Protein AF-A0A957R277-F1 (afdb_monomer)

pLDDT: mean 96.61, std 3.9, range [61.91, 98.81]

Foldseek 3Di:
DKKKKKAAADLQRDGACPDPVRVVDDPRIDIDDADPVRDDDDDDDQHAQDAQAAGKMKMFIAPDPVLVPDPVRTQDTDIAGEDPVQNVQVCVDPSRPNRVVRPVVDDLCRRPRNVVPNVQRYWDWDDHPVGDIDTDHDHDGDD

Secondary structure (DSSP, 8-state):
--EEEEE---TTS--TTTSGGGTT--TTEEEEE--TTS------PPPP--TTS-SEEEEEEESSTTTTT-GGGEEEEEEEEPPHHHHHHHHTSTT-HHHHHHHTT--TTT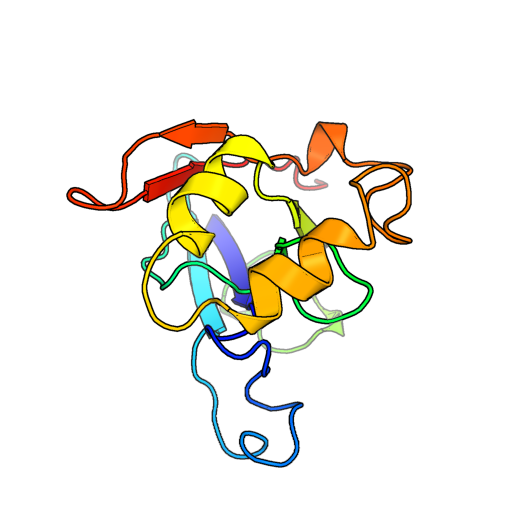STTTTTTGGGTB-EEEEETTTEEEEE---PPP-

Solvent-accessible surface area (backbone atoms only — not comparable to full-atom values): 8350 Å² total; per-residue (Å²): 82,41,16,38,38,39,39,39,34,40,52,86,40,44,33,44,58,68,31,87,95,28,45,92,41,66,63,64,52,51,74,44,60,16,44,98,86,65,52,70,86,84,87,81,82,77,48,26,25,35,82,82,46,70,37,44,39,38,36,36,33,15,78,27,65,86,48,65,77,48,82,90,48,54,75,44,77,55,51,38,36,61,53,64,74,58,49,55,62,57,37,73,41,92,75,19,65,63,23,51,60,29,48,78,75,58,45,64,76,67,19,92,79,39,50,86,52,36,90,75,22,54,33,51,72,49,73,45,93,88,83,42,74,51,78,47,75,80,77,89,75,84,132

Structure (mmCIF, N/CA/C/O backbone):
data_AF-A0A957R277-F1
#
_entry.id   AF-A0A957R277-F1
#
loop_
_atom_site.group_PDB
_atom_site.id
_atom_site.type_symbol
_atom_site.label_atom_id
_atom_site.label_alt_id
_atom_site.label_comp_id
_atom_site.label_asym_id
_atom_site.label_entity_id
_atom_site.label_seq_id
_atom_site.pdbx_PDB_ins_code
_atom_site.Cartn_x
_atom_site.Cartn_y
_atom_site.Cartn_z
_atom_site.occupancy
_atom_site.B_iso_or_equiv
_atom_site.auth_seq_id
_atom_site.auth_comp_id
_atom_site.auth_asym_id
_atom_site.auth_atom_id
_atom_site.pdbx_PDB_model_num
ATOM 1 N N . GLY A 1 1 ? 8.747 -8.708 -16.621 1.00 91.69 1 GLY A N 1
ATOM 2 C CA . GLY A 1 1 ? 8.790 -7.242 -16.664 1.00 91.69 1 GLY A CA 1
ATOM 3 C C . GLY A 1 1 ? 9.633 -6.724 -15.521 1.00 91.69 1 GLY A C 1
ATOM 4 O O . GLY A 1 1 ? 10.555 -7.418 -15.106 1.00 91.69 1 GLY A O 1
ATOM 5 N N . HIS A 1 2 ? 9.308 -5.531 -15.028 1.00 96.81 2 HIS A N 1
ATOM 6 C CA . HIS A 1 2 ? 9.911 -4.944 -13.830 1.00 96.81 2 HIS A CA 1
ATOM 7 C C . HIS A 1 2 ? 9.596 -5.802 -12.600 1.00 96.81 2 HIS A C 1
ATOM 9 O O . HIS A 1 2 ? 8.549 -6.450 -12.561 1.00 96.81 2 HIS A O 1
ATOM 15 N N . ALA A 1 3 ? 10.472 -5.803 -11.599 1.00 98.00 3 ALA A N 1
ATOM 16 C CA . ALA A 1 3 ? 10.154 -6.385 -10.297 1.00 98.00 3 ALA A CA 1
ATOM 17 C C . ALA A 1 3 ? 9.618 -5.295 -9.364 1.00 98.00 3 ALA A C 1
ATOM 19 O O . ALA A 1 3 ? 10.148 -4.186 -9.344 1.00 98.00 3 ALA A O 1
ATOM 20 N N . LEU A 1 4 ? 8.570 -5.609 -8.606 1.00 98.31 4 LEU A N 1
ATOM 21 C CA . LEU A 1 4 ? 8.015 -4.739 -7.577 1.00 98.31 4 LEU A CA 1
ATOM 22 C C . LEU A 1 4 ? 8.147 -5.429 -6.225 1.00 98.31 4 LEU A C 1
ATOM 24 O O . LEU A 1 4 ? 7.655 -6.545 -6.057 1.00 98.31 4 LEU A O 1
ATOM 28 N N . TYR A 1 5 ? 8.794 -4.755 -5.282 1.00 98.44 5 TYR A N 1
ATOM 29 C CA . TYR A 1 5 ? 8.814 -5.115 -3.870 1.00 98.44 5 TYR A CA 1
ATOM 30 C C . TYR A 1 5 ? 7.765 -4.280 -3.136 1.00 98.44 5 TYR A C 1
ATOM 32 O O . TYR A 1 5 ? 7.739 -3.065 -3.309 1.00 98.44 5 TYR A O 1
ATOM 40 N N . ILE A 1 6 ? 6.901 -4.907 -2.341 1.00 98.62 6 ILE A N 1
ATOM 41 C CA . ILE A 1 6 ? 5.860 -4.241 -1.548 1.00 98.62 6 ILE A CA 1
ATOM 42 C C . ILE A 1 6 ? 6.000 -4.619 -0.077 1.00 98.62 6 ILE A C 1
ATOM 44 O O . ILE A 1 6 ? 6.336 -5.764 0.238 1.00 98.62 6 ILE A O 1
ATOM 48 N N . TRP A 1 7 ? 5.725 -3.674 0.821 1.00 98.75 7 TRP A N 1
ATOM 49 C CA . TRP A 1 7 ? 5.607 -3.946 2.251 1.00 98.75 7 TRP A CA 1
ATOM 50 C C . TRP A 1 7 ? 4.642 -2.993 2.951 1.00 98.75 7 TRP A C 1
ATOM 52 O O . TRP A 1 7 ? 4.468 -1.845 2.540 1.00 98.75 7 TRP A O 1
ATOM 62 N N . HIS A 1 8 ? 4.025 -3.452 4.035 1.00 98.81 8 HIS A N 1
ATOM 63 C CA . HIS A 1 8 ? 3.161 -2.626 4.880 1.00 98.81 8 HIS A CA 1
ATOM 64 C C . HIS A 1 8 ? 3.128 -3.146 6.322 1.00 98.81 8 HIS A C 1
ATOM 66 O O . HIS A 1 8 ? 3.688 -4.202 6.621 1.00 98.81 8 HIS A O 1
ATOM 72 N N . CYS A 1 9 ? 2.499 -2.388 7.221 1.00 98.50 9 CYS A N 1
ATOM 73 C CA . CYS A 1 9 ? 2.323 -2.809 8.606 1.00 98.50 9 CYS A CA 1
ATOM 74 C C . CYS A 1 9 ? 1.204 -3.845 8.763 1.00 98.50 9 CYS A C 1
ATOM 76 O O . CYS A 1 9 ? 0.295 -3.937 7.934 1.00 98.50 9 CYS A O 1
ATOM 78 N N . ASP A 1 10 ? 1.256 -4.611 9.847 1.00 97.88 10 ASP A N 1
ATOM 79 C CA . ASP A 1 10 ? 0.156 -5.479 10.264 1.00 97.88 10 ASP A CA 1
ATOM 80 C C . ASP A 1 10 ? -1.015 -4.698 10.886 1.00 97.88 10 ASP A C 1
ATOM 82 O O . ASP A 1 10 ? -0.998 -3.471 10.985 1.00 97.88 10 ASP A O 1
ATOM 86 N N . GLN A 1 11 ? -2.043 -5.429 11.326 1.00 97.38 11 GLN A N 1
ATOM 87 C CA . GLN A 1 11 ? -3.248 -4.881 11.955 1.00 97.38 11 GLN A CA 1
ATOM 88 C C . GLN A 1 11 ? -2.962 -4.065 13.235 1.00 97.38 11 GLN A C 1
ATOM 90 O O . GLN A 1 11 ? -3.736 -3.170 13.580 1.00 97.38 11 GLN A O 1
ATOM 95 N N . ALA A 1 12 ? -1.853 -4.332 13.931 1.00 95.94 12 ALA A N 1
ATOM 96 C CA . ALA A 1 12 ? -1.440 -3.585 15.118 1.00 95.94 12 ALA A CA 1
ATOM 97 C C . ALA A 1 12 ? -0.553 -2.371 14.780 1.00 95.94 12 ALA A C 1
ATOM 99 O O . ALA A 1 12 ? -0.194 -1.603 15.675 1.00 95.94 12 ALA A O 1
ATOM 100 N N . GLY A 1 13 ? -0.207 -2.175 13.504 1.00 97.31 13 GLY A N 1
ATOM 101 C CA . GLY A 1 13 ? 0.683 -1.110 13.052 1.00 97.31 13 GLY A CA 1
ATOM 102 C C . GLY A 1 13 ? 2.169 -1.456 13.157 1.00 97.31 13 GLY A C 1
ATOM 103 O O . GLY A 1 13 ? 3.002 -0.560 13.012 1.00 97.31 13 GLY A O 1
ATOM 104 N N . ASN A 1 14 ? 2.525 -2.724 13.387 1.00 97.50 14 ASN A N 1
ATOM 105 C CA . ASN A 1 14 ? 3.920 -3.151 13.428 1.00 97.50 14 ASN A CA 1
ATOM 106 C C . ASN A 1 14 ? 4.442 -3.482 12.035 1.00 97.50 14 ASN A C 1
ATOM 108 O O . ASN A 1 14 ? 3.719 -3.989 11.179 1.00 97.50 14 ASN A O 1
ATOM 112 N N . TYR A 1 15 ? 5.735 -3.255 11.837 1.00 98.31 15 TYR A N 1
ATOM 113 C CA . TYR A 1 15 ? 6.437 -3.715 10.653 1.00 98.31 15 TYR A CA 1
ATOM 114 C C . TYR A 1 15 ? 7.408 -4.830 11.033 1.00 98.31 15 TYR A C 1
ATOM 116 O O . TYR A 1 15 ? 8.288 -4.630 11.873 1.00 98.31 15 TYR A O 1
ATOM 124 N N . SER A 1 16 ? 7.320 -5.962 10.338 1.00 97.88 16 SER A N 1
ATOM 125 C CA . SER A 1 16 ? 8.380 -6.976 10.314 1.00 97.88 16 SER A CA 1
ATOM 126 C C . SER A 1 16 ? 9.733 -6.328 9.977 1.00 97.88 16 SER A C 1
ATOM 128 O O . SER A 1 16 ? 9.758 -5.272 9.349 1.00 97.88 16 SER A O 1
ATOM 130 N N . LEU A 1 17 ? 10.867 -6.873 10.412 1.00 96.19 17 LEU A N 1
ATOM 131 C CA . LEU A 1 17 ? 12.217 -6.282 10.267 1.00 96.19 17 LEU A CA 1
ATOM 132 C C . LEU A 1 17 ? 12.476 -4.932 10.977 1.00 96.19 17 LEU A C 1
ATOM 134 O O . LEU A 1 17 ? 13.636 -4.534 11.078 1.00 96.19 17 LEU A O 1
ATOM 138 N N . TYR A 1 18 ? 11.455 -4.217 11.469 1.00 94.75 18 TYR A N 1
ATOM 139 C CA . TYR A 1 18 ? 11.618 -2.881 12.071 1.00 94.75 18 TYR A CA 1
ATOM 140 C C . TYR A 1 18 ? 11.094 -2.785 13.508 1.00 94.75 18 TYR A C 1
ATOM 142 O O . TYR A 1 18 ? 11.778 -2.228 14.367 1.00 94.75 18 TYR A O 1
ATOM 150 N N . SER A 1 19 ? 9.895 -3.301 13.787 1.00 94.56 19 SER A N 1
ATOM 151 C CA . SER A 1 19 ? 9.332 -3.320 15.140 1.00 94.56 19 SER A CA 1
ATOM 152 C C . SER A 1 19 ? 10.136 -4.269 16.028 1.00 94.56 19 SER A C 1
ATOM 154 O O . SER A 1 19 ? 10.510 -5.354 15.586 1.00 94.56 19 SER A O 1
ATOM 156 N N . SER A 1 20 ? 10.381 -3.889 17.289 1.00 93.12 20 SER A N 1
ATOM 157 C CA . SER A 1 20 ? 11.206 -4.672 18.229 1.00 93.12 20 SER A CA 1
ATOM 158 C C . SER A 1 20 ? 10.767 -6.129 18.333 1.00 93.12 20 SER A C 1
ATOM 160 O O . SER A 1 20 ? 11.603 -7.030 18.346 1.00 93.12 20 SER A O 1
ATOM 162 N N . ASP A 1 21 ? 9.454 -6.344 18.336 1.00 91.50 21 ASP A N 1
ATOM 163 C CA . ASP A 1 21 ? 8.838 -7.651 18.555 1.00 91.50 21 ASP A CA 1
ATOM 164 C C . ASP A 1 21 ? 8.673 -8.444 17.245 1.00 91.50 21 ASP A C 1
ATOM 166 O O . ASP A 1 21 ? 8.217 -9.581 17.268 1.00 91.50 21 ASP A O 1
ATOM 170 N N . ALA A 1 22 ? 9.068 -7.861 16.105 1.00 93.75 22 ALA A N 1
ATOM 171 C CA . ALA A 1 22 ? 8.961 -8.452 14.770 1.00 93.75 22 ALA A CA 1
ATOM 172 C C . ALA A 1 22 ? 10.261 -8.325 13.948 1.00 93.75 22 ALA A C 1
ATOM 174 O O . ALA A 1 22 ? 10.261 -8.515 12.732 1.00 93.75 22 ALA A O 1
ATOM 175 N N . VAL A 1 23 ? 11.391 -7.997 14.585 1.00 95.19 23 VAL A N 1
ATOM 176 C CA . VAL A 1 23 ? 12.665 -7.729 13.889 1.00 95.19 23 VAL A CA 1
ATOM 177 C C . VAL A 1 23 ? 13.230 -8.958 13.167 1.00 95.19 23 VAL A C 1
ATOM 179 O O . VAL A 1 23 ? 13.942 -8.816 12.178 1.00 95.19 23 VAL A O 1
ATOM 182 N N . ALA A 1 24 ? 12.910 -10.160 13.650 1.00 95.62 24 ALA A N 1
ATOM 183 C CA . ALA A 1 24 ? 13.327 -11.428 13.050 1.00 95.62 24 ALA A CA 1
ATOM 184 C C . ALA A 1 24 ? 12.318 -11.982 12.027 1.00 95.62 24 ALA A C 1
ATOM 186 O O . ALA A 1 24 ? 12.561 -13.038 11.452 1.00 95.62 24 ALA A O 1
ATOM 187 N N . GLU A 1 25 ? 11.203 -11.284 11.818 1.00 97.31 25 GLU A N 1
ATOM 188 C CA . GLU A 1 25 ? 10.124 -11.698 10.927 1.00 97.31 25 GLU A CA 1
ATOM 189 C C . GLU A 1 25 ? 10.231 -10.999 9.570 1.00 97.31 25 GLU A C 1
ATOM 191 O O . GLU A 1 25 ? 10.788 -9.906 9.466 1.00 97.31 25 GLU A O 1
ATOM 196 N N . ASP A 1 26 ? 9.615 -11.578 8.541 1.00 96.94 26 ASP A N 1
ATOM 197 C CA . ASP A 1 26 ? 9.550 -11.031 7.180 1.00 96.94 26 ASP A CA 1
ATOM 198 C C . ASP A 1 26 ? 8.120 -10.993 6.603 1.00 96.94 26 ASP A C 1
ATOM 200 O O . ASP A 1 26 ? 7.929 -10.799 5.403 1.00 96.94 26 ASP A O 1
ATOM 204 N N . TYR A 1 27 ? 7.094 -11.120 7.453 1.00 98.19 27 TYR A N 1
ATOM 205 C CA . TYR A 1 27 ? 5.691 -11.076 7.033 1.00 98.19 27 TYR A CA 1
ATOM 206 C C . TYR A 1 27 ? 5.312 -9.762 6.334 1.00 98.19 27 TYR A C 1
ATOM 208 O O . TYR A 1 27 ? 5.904 -8.713 6.590 1.00 98.19 27 TYR A O 1
ATOM 216 N N . LEU A 1 28 ? 4.255 -9.806 5.509 1.00 98.56 28 LEU A N 1
ATOM 217 C CA . LEU A 1 28 ? 3.675 -8.642 4.809 1.00 98.56 28 LEU A CA 1
ATOM 218 C C . LEU A 1 28 ? 4.689 -7.887 3.939 1.00 98.56 28 LEU A C 1
ATOM 220 O O . LEU A 1 28 ? 4.626 -6.668 3.776 1.00 98.56 28 LEU A O 1
ATOM 224 N N . ARG A 1 29 ? 5.625 -8.650 3.376 1.00 98.44 29 ARG A N 1
ATOM 225 C CA . ARG A 1 29 ? 6.653 -8.235 2.426 1.00 98.44 29 ARG A CA 1
ATOM 226 C C . ARG A 1 29 ? 6.622 -9.199 1.250 1.00 98.44 29 ARG A C 1
ATOM 228 O O . ARG A 1 29 ? 6.434 -10.398 1.443 1.00 98.44 29 ARG A O 1
ATOM 235 N N . GLY A 1 30 ? 6.801 -8.710 0.029 1.00 97.88 30 GLY A N 1
ATOM 236 C CA . GLY A 1 30 ? 6.789 -9.598 -1.132 1.00 97.88 30 GLY A CA 1
ATOM 237 C C . GLY A 1 30 ? 7.341 -8.964 -2.392 1.00 97.88 30 GLY A C 1
ATOM 238 O O . GLY A 1 30 ? 7.219 -7.759 -2.591 1.00 97.88 30 GLY A O 1
ATOM 239 N N . VAL A 1 31 ? 7.918 -9.795 -3.260 1.00 98.12 31 VAL A N 1
ATOM 240 C CA . VAL A 1 31 ? 8.402 -9.393 -4.585 1.00 98.12 31 VAL A CA 1
ATOM 241 C C . VAL A 1 31 ? 7.612 -10.135 -5.656 1.00 98.12 31 VAL A C 1
ATOM 243 O O . VAL A 1 31 ? 7.428 -11.347 -5.562 1.00 98.12 31 VAL A O 1
ATOM 246 N N . GLN A 1 32 ? 7.157 -9.417 -6.681 1.00 98.44 32 GLN A N 1
ATOM 247 C CA . GLN A 1 32 ? 6.565 -10.002 -7.887 1.00 98.44 32 GLN A CA 1
ATOM 248 C C . GLN A 1 32 ? 7.133 -9.350 -9.139 1.00 98.44 32 GLN A C 1
ATOM 250 O O . GLN A 1 32 ? 7.557 -8.196 -9.123 1.00 98.44 32 GLN A O 1
ATOM 255 N N . VAL A 1 33 ? 7.114 -10.092 -10.242 1.00 98.19 33 VAL A N 1
ATOM 256 C CA . VAL A 1 33 ? 7.537 -9.601 -11.556 1.00 98.19 33 VAL A CA 1
ATOM 257 C C . VAL A 1 33 ? 6.308 -9.261 -12.380 1.00 98.19 33 VAL A C 1
ATOM 259 O O . VAL A 1 33 ? 5.381 -10.065 -12.469 1.00 98.19 33 VAL A O 1
ATOM 262 N N . SER A 1 34 ? 6.307 -8.085 -13.006 1.00 97.81 34 SER A N 1
ATOM 263 C CA . SER A 1 34 ? 5.197 -7.667 -13.849 1.00 97.81 34 SER A CA 1
ATOM 264 C C . SER A 1 34 ? 5.056 -8.548 -15.087 1.00 97.81 34 SER A C 1
ATOM 266 O O . SER A 1 34 ? 6.056 -8.958 -15.700 1.00 97.81 34 SER A O 1
ATOM 268 N N . ASP A 1 35 ? 3.806 -8.827 -15.450 1.00 97.38 35 ASP A N 1
ATOM 269 C CA . ASP A 1 35 ? 3.453 -9.547 -16.672 1.00 97.38 35 ASP A CA 1
ATOM 270 C C . ASP A 1 35 ? 3.670 -8.688 -17.937 1.00 97.38 35 ASP A C 1
ATOM 272 O O . ASP A 1 35 ? 4.231 -7.588 -17.889 1.00 97.38 35 ASP A O 1
ATOM 276 N N . SER A 1 36 ? 3.257 -9.203 -19.099 1.00 96.31 36 SER A N 1
ATOM 277 C CA . SER A 1 36 ? 3.377 -8.494 -20.381 1.00 96.31 36 SER A CA 1
ATOM 278 C C . SER A 1 36 ? 2.539 -7.216 -20.469 1.00 96.31 36 SER A C 1
ATOM 280 O O . SER A 1 36 ? 2.863 -6.355 -21.282 1.00 96.31 36 SER A O 1
ATOM 282 N N . ASP A 1 37 ? 1.501 -7.079 -19.639 1.00 96.00 37 ASP A N 1
ATOM 283 C CA . ASP A 1 37 ? 0.669 -5.876 -19.536 1.00 96.00 37 ASP A CA 1
ATOM 284 C C . ASP A 1 37 ? 1.212 -4.890 -18.484 1.00 96.00 37 ASP A C 1
ATOM 286 O O . ASP A 1 37 ? 0.620 -3.833 -18.258 1.00 96.00 37 ASP A O 1
ATOM 290 N N . GLY A 1 38 ? 2.309 -5.230 -17.799 1.00 96.06 38 GLY A N 1
ATOM 291 C CA . GLY A 1 38 ? 2.870 -4.429 -16.715 1.00 96.06 38 GLY A CA 1
ATOM 292 C C . GLY A 1 38 ? 2.154 -4.597 -15.371 1.00 96.06 38 GLY A C 1
ATOM 293 O O . GLY A 1 38 ? 2.391 -3.796 -14.467 1.00 96.06 38 GLY A O 1
ATOM 294 N N . LYS A 1 39 ? 1.312 -5.621 -15.193 1.00 97.81 39 LYS A N 1
ATOM 295 C CA . LYS A 1 39 ? 0.573 -5.845 -13.941 1.00 97.81 39 LYS A CA 1
ATOM 296 C C . LYS A 1 39 ? 1.371 -6.702 -12.966 1.00 97.81 39 LYS A C 1
ATOM 298 O O . LYS A 1 39 ? 1.962 -7.709 -13.347 1.00 97.81 39 LYS A O 1
ATOM 303 N N . VAL A 1 40 ? 1.309 -6.333 -11.690 1.00 97.88 40 VAL A N 1
ATOM 304 C CA . VAL A 1 40 ? 1.710 -7.167 -10.549 1.00 97.88 40 VAL A CA 1
ATOM 305 C C . VAL A 1 40 ? 0.507 -7.346 -9.631 1.00 97.88 40 VAL A C 1
ATOM 307 O O . VAL A 1 40 ? -0.300 -6.430 -9.487 1.00 97.88 40 VAL A O 1
ATOM 310 N N . ASN A 1 41 ? 0.370 -8.523 -9.023 1.00 97.88 41 ASN A N 1
ATOM 311 C CA . ASN A 1 41 ? -0.715 -8.817 -8.092 1.00 97.88 41 ASN A CA 1
ATOM 312 C C . ASN A 1 41 ? -0.138 -9.389 -6.801 1.00 97.88 41 ASN A C 1
ATOM 314 O O . ASN A 1 41 ? 0.723 -10.267 -6.834 1.00 97.88 41 ASN A O 1
ATOM 318 N N . PHE A 1 42 ? -0.663 -8.912 -5.681 1.00 98.50 42 PHE A N 1
ATOM 319 C CA . PHE A 1 42 ? -0.354 -9.400 -4.346 1.00 98.50 42 PHE A CA 1
ATOM 320 C C . PHE A 1 42 ? -1.667 -9.674 -3.623 1.00 98.50 42 PHE A C 1
ATOM 322 O O . PHE A 1 42 ? -2.658 -8.980 -3.846 1.00 98.50 42 PHE A O 1
ATOM 329 N N . VAL A 1 43 ? -1.659 -10.677 -2.753 1.00 98.31 43 VAL A N 1
ATOM 330 C CA . VAL A 1 43 ? -2.736 -10.919 -1.794 1.00 98.31 43 VAL A CA 1
ATOM 331 C C . VAL A 1 43 ? -2.148 -10.670 -0.418 1.00 98.31 43 VAL A C 1
ATOM 333 O O . VAL A 1 43 ? -1.103 -11.227 -0.089 1.00 98.31 43 VAL A O 1
ATOM 336 N N . SER A 1 44 ? -2.796 -9.807 0.353 1.00 98.19 44 SER A N 1
ATOM 337 C CA . SER A 1 44 ? -2.356 -9.437 1.692 1.00 98.19 44 SER A CA 1
ATOM 338 C C . SER A 1 44 ? -3.552 -9.091 2.575 1.00 98.19 44 SER A C 1
ATOM 340 O O . SER A 1 44 ? -4.695 -9.084 2.114 1.00 98.19 44 SER A O 1
ATOM 342 N N . VAL A 1 45 ? -3.281 -8.801 3.844 1.00 97.69 45 VAL A N 1
ATOM 343 C CA . VAL A 1 45 ? -4.249 -8.185 4.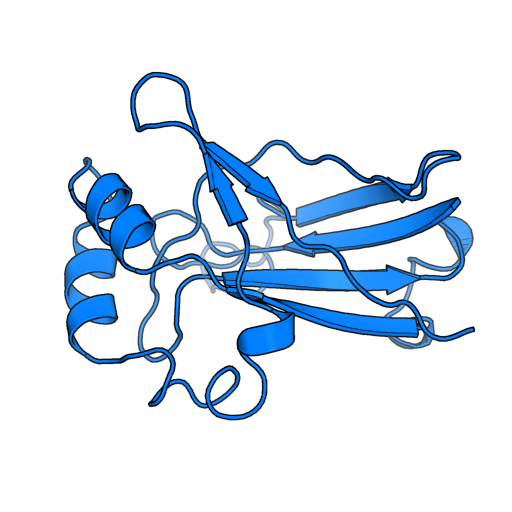759 1.00 97.69 45 VAL A CA 1
ATOM 344 C C . VAL A 1 45 ? -4.286 -6.669 4.554 1.00 97.69 45 VAL A C 1
ATOM 346 O O . VAL A 1 45 ? -3.355 -6.083 4.001 1.00 97.69 45 VAL A O 1
ATOM 349 N N . PHE A 1 46 ? -5.354 -6.024 5.016 1.00 98.44 46 PHE A N 1
ATOM 350 C CA . PHE A 1 46 ? -5.454 -4.566 5.006 1.00 98.44 46 PHE A CA 1
ATOM 351 C C . PHE A 1 46 ? -4.497 -3.964 6.062 1.00 98.44 46 PHE A C 1
ATOM 353 O O . PHE A 1 46 ? -4.455 -4.472 7.183 1.00 98.44 46 PHE A O 1
ATOM 360 N N . PRO A 1 47 ? -3.688 -2.936 5.742 1.00 98.38 47 PRO A N 1
ATOM 361 C CA . PRO A 1 47 ? -2.765 -2.343 6.707 1.00 98.38 47 PRO A CA 1
ATOM 362 C C . PRO A 1 47 ? -3.494 -1.465 7.727 1.00 98.38 47 PRO A C 1
ATOM 364 O O . PRO A 1 47 ? -4.526 -0.868 7.432 1.00 98.38 47 PRO A O 1
ATOM 367 N N . ALA A 1 48 ? -2.923 -1.346 8.921 1.00 98.50 48 ALA A N 1
ATOM 368 C CA . ALA A 1 48 ? -3.421 -0.459 9.964 1.00 98.50 48 ALA A CA 1
ATOM 369 C C . ALA A 1 48 ? -3.098 1.026 9.715 1.00 98.50 48 ALA A C 1
ATOM 371 O O . ALA A 1 48 ? -2.237 1.392 8.908 1.00 98.50 48 ALA A O 1
ATOM 372 N N . CYS A 1 49 ? -3.725 1.892 10.515 1.00 98.69 49 CYS A N 1
ATOM 373 C CA . CYS A 1 49 ? -3.247 3.250 10.751 1.00 98.69 49 CYS A CA 1
ATOM 374 C C . CYS A 1 49 ? -2.378 3.247 12.010 1.00 98.69 49 CYS A C 1
ATOM 376 O O . CYS A 1 49 ? -2.890 3.108 13.123 1.00 98.69 49 CYS A O 1
ATOM 378 N N . TYR A 1 50 ? -1.067 3.412 11.860 1.00 97.25 50 TYR A N 1
ATOM 379 C CA . TYR A 1 50 ? -0.174 3.659 12.993 1.00 97.25 50 TYR A CA 1
ATOM 380 C C . TYR A 1 50 ? -0.002 5.166 13.231 1.00 97.25 50 TYR A C 1
ATOM 382 O O . TYR A 1 50 ? -0.302 5.993 12.369 1.00 97.25 50 TYR A O 1
ATOM 390 N N . ALA A 1 51 ? 0.452 5.543 14.427 1.00 97.00 51 ALA A N 1
ATOM 391 C CA . ALA A 1 51 ? 0.454 6.937 14.859 1.00 97.00 51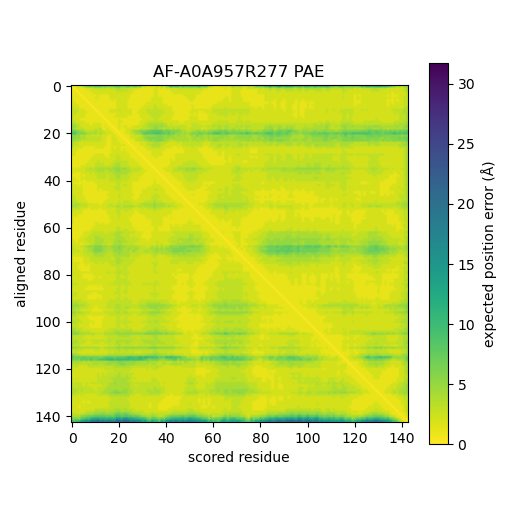 ALA A CA 1
ATOM 392 C C . ALA A 1 51 ? 1.255 7.849 13.907 1.00 97.00 51 ALA A C 1
ATOM 394 O O . ALA A 1 51 ? 2.432 7.611 13.635 1.00 97.00 51 ALA A O 1
ATOM 395 N N . GLY A 1 52 ? 0.608 8.921 13.440 1.00 96.50 52 GLY A N 1
ATOM 396 C CA . GLY A 1 52 ? 1.232 9.986 12.652 1.00 96.50 52 GLY A CA 1
ATOM 397 C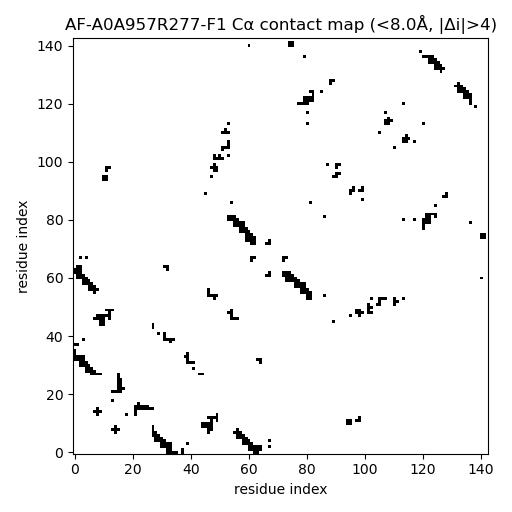 C . GLY A 1 52 ? 1.380 9.716 11.154 1.00 96.50 52 GLY A C 1
ATOM 398 O O . GLY A 1 52 ? 1.964 10.558 10.475 1.00 96.50 52 GLY A O 1
ATOM 399 N N . ARG A 1 53 ? 0.875 8.590 10.627 1.00 98.06 53 ARG A N 1
ATOM 400 C CA . ARG A 1 53 ? 0.942 8.269 9.192 1.00 98.06 53 ARG A CA 1
ATOM 401 C C . ARG A 1 53 ? -0.378 7.725 8.652 1.00 98.06 53 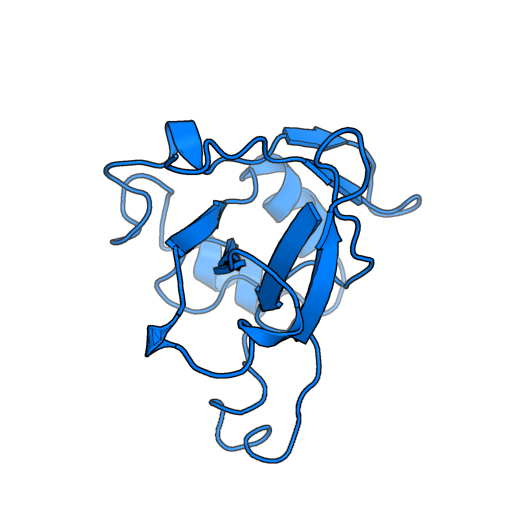ARG A C 1
ATOM 403 O O . ARG A 1 53 ? -1.009 6.868 9.269 1.00 98.06 53 ARG A O 1
ATOM 410 N N . TRP A 1 54 ? -0.783 8.219 7.484 1.00 98.62 54 TRP A N 1
ATOM 411 C CA . TRP A 1 54 ? -2.001 7.790 6.795 1.00 98.62 54 TRP A CA 1
ATOM 412 C C . TRP A 1 54 ? -1.887 6.316 6.378 1.00 98.62 54 TRP A C 1
ATOM 414 O O . TRP A 1 54 ? -0.780 5.910 6.037 1.00 98.62 54 TRP A O 1
ATOM 424 N N . PRO A 1 55 ? -2.956 5.499 6.369 1.00 98.62 55 PRO A N 1
ATOM 425 C CA . PRO A 1 55 ? -2.883 4.091 5.963 1.00 98.62 55 PRO A CA 1
ATOM 426 C C . PRO A 1 55 ? -2.291 3.892 4.562 1.00 98.62 55 PRO A C 1
ATOM 428 O O . PRO A 1 55 ? -2.741 4.504 3.588 1.00 98.62 55 PRO A O 1
ATOM 431 N N . HIS A 1 56 ? -1.266 3.042 4.461 1.00 98.75 56 HIS A N 1
ATOM 432 C CA . HIS A 1 56 ? -0.501 2.873 3.227 1.00 98.75 56 HIS A CA 1
ATOM 433 C C . HIS A 1 56 ? 0.179 1.512 3.101 1.00 98.75 56 HIS A C 1
ATOM 435 O O . HIS A 1 56 ? 0.392 0.801 4.083 1.00 98.75 56 HIS A O 1
ATOM 441 N N . ALA A 1 57 ? 0.588 1.208 1.870 1.00 98.75 57 ALA A N 1
ATOM 442 C CA . ALA A 1 57 ? 1.625 0.226 1.587 1.00 98.75 57 ALA A CA 1
ATOM 443 C C . ALA A 1 57 ? 2.756 0.887 0.798 1.00 98.75 57 ALA A C 1
ATOM 445 O O . ALA A 1 57 ? 2.522 1.670 -0.125 1.00 98.75 57 ALA A O 1
ATOM 446 N N . HIS A 1 58 ? 3.987 0.575 1.169 1.00 98.62 58 HIS A N 1
ATOM 447 C CA . HIS A 1 58 ? 5.175 1.022 0.466 1.00 98.62 58 HIS A CA 1
ATOM 448 C C . HIS A 1 58 ? 5.492 0.099 -0.697 1.00 98.62 58 HIS A C 1
ATOM 450 O O . HIS A 1 58 ? 5.232 -1.103 -0.622 1.00 98.62 58 HIS A O 1
ATOM 456 N N . PHE A 1 59 ? 6.129 0.640 -1.731 1.00 98.38 59 PHE A N 1
ATOM 457 C CA . PHE A 1 59 ? 6.697 -0.187 -2.777 1.00 98.38 59 PHE A CA 1
ATOM 458 C C . PHE A 1 59 ? 7.953 0.410 -3.410 1.00 98.38 59 PHE A C 1
ATOM 460 O O . PHE A 1 59 ? 8.161 1.625 -3.452 1.00 98.38 59 PHE A O 1
ATOM 467 N N . GLU A 1 60 ? 8.759 -0.483 -3.968 1.00 98.31 60 GLU A N 1
ATOM 468 C CA . GLU A 1 60 ? 9.933 -0.186 -4.779 1.00 98.31 60 GLU A CA 1
ATOM 469 C C . GLU A 1 60 ? 9.849 -0.934 -6.104 1.00 98.31 60 GLU A C 1
ATOM 471 O O . GLU A 1 60 ? 9.423 -2.089 -6.155 1.00 98.31 60 GLU A O 1
ATOM 476 N N . ILE A 1 61 ? 10.278 -0.278 -7.177 1.00 98.00 61 ILE A N 1
ATOM 477 C CA . ILE A 1 61 ? 10.307 -0.838 -8.527 1.00 98.00 61 ILE A CA 1
ATOM 478 C C . ILE A 1 61 ? 11.757 -0.981 -8.977 1.00 98.00 61 ILE A C 1
ATOM 480 O O . ILE A 1 61 ? 12.558 -0.056 -8.845 1.00 98.00 61 ILE A O 1
ATOM 484 N N . TYR A 1 62 ? 12.065 -2.132 -9.561 1.00 97.69 62 TYR A N 1
ATOM 485 C CA . TYR A 1 62 ? 13.375 -2.526 -10.065 1.00 97.69 62 TYR A CA 1
ATOM 486 C C . TYR A 1 62 ? 13.274 -2.926 -11.539 1.00 97.69 62 TYR A C 1
ATOM 488 O O . TYR A 1 62 ? 12.234 -3.426 -11.982 1.00 97.69 62 TYR A O 1
ATOM 496 N N . ARG A 1 63 ? 14.364 -2.770 -12.305 1.00 95.88 63 ARG A N 1
ATOM 497 C CA . ARG A 1 63 ? 14.413 -3.157 -13.734 1.00 95.88 63 ARG A CA 1
ATOM 498 C C . ARG A 1 63 ? 14.073 -4.624 -13.961 1.00 95.88 63 ARG A C 1
ATOM 500 O O . ARG A 1 63 ? 13.421 -4.967 -14.944 1.00 95.88 63 ARG A O 1
ATOM 507 N N . SER A 1 64 ? 14.531 -5.484 -13.061 1.00 96.25 64 SER A N 1
ATOM 508 C CA . SER A 1 64 ? 14.382 -6.932 -13.140 1.00 96.25 64 SER A CA 1
ATOM 509 C C . SER A 1 64 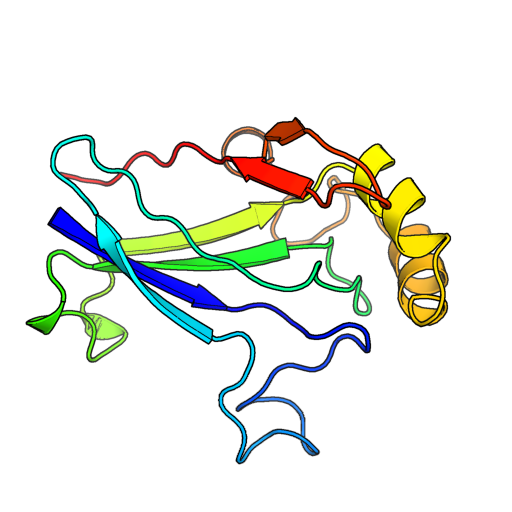? 14.413 -7.551 -11.744 1.00 96.25 64 SER A C 1
ATOM 511 O O . SER A 1 64 ? 14.775 -6.889 -10.771 1.00 96.25 64 SER A O 1
ATOM 513 N N . LEU A 1 65 ? 14.041 -8.830 -11.648 1.00 97.12 65 LEU A N 1
ATOM 514 C CA . LEU A 1 65 ? 14.104 -9.582 -10.393 1.00 97.12 65 LEU A CA 1
ATOM 515 C C . LEU A 1 65 ? 15.542 -9.733 -9.881 1.00 97.12 65 LEU A C 1
ATOM 517 O O . LEU A 1 65 ? 15.776 -9.599 -8.687 1.00 97.12 65 LEU A O 1
ATOM 521 N N . ASP A 1 66 ? 16.503 -9.947 -10.780 1.00 96.88 66 ASP A N 1
ATOM 522 C CA . ASP A 1 66 ? 17.916 -10.112 -10.418 1.00 96.88 66 ASP A CA 1
ATOM 523 C C . ASP A 1 66 ? 18.509 -8.824 -9.818 1.00 96.88 66 ASP A C 1
ATOM 525 O O . ASP A 1 66 ? 19.380 -8.865 -8.945 1.00 96.88 66 ASP A O 1
ATOM 529 N N . GLU A 1 67 ? 18.006 -7.661 -10.245 1.00 96.06 67 GLU A N 1
ATOM 530 C CA . GLU A 1 67 ? 18.391 -6.361 -9.691 1.00 96.06 67 GLU A CA 1
ATOM 531 C C . GLU A 1 67 ? 17.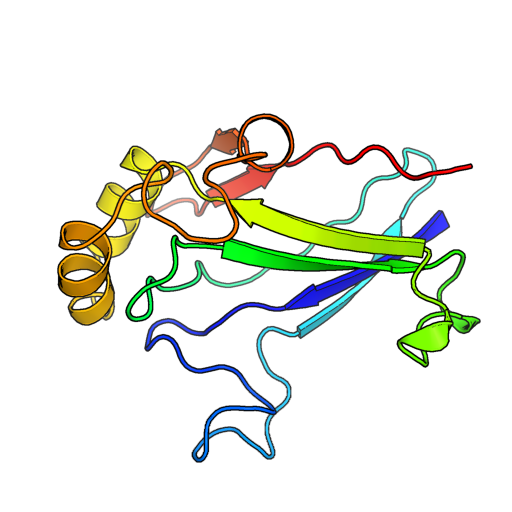682 -6.036 -8.363 1.00 96.06 67 GLU A C 1
ATOM 533 O O . GLU A 1 67 ? 18.184 -5.199 -7.609 1.00 96.06 67 GLU A O 1
ATOM 538 N N . ALA A 1 68 ? 16.584 -6.723 -8.022 1.00 96.12 68 ALA A N 1
ATOM 539 C CA . ALA A 1 68 ? 15.805 -6.536 -6.790 1.00 96.12 68 ALA A CA 1
ATOM 540 C C . ALA A 1 68 ? 16.464 -7.173 -5.549 1.00 96.12 68 ALA A C 1
ATOM 542 O O . ALA A 1 68 ? 15.830 -7.862 -4.753 1.00 96.12 68 ALA A O 1
ATOM 543 N N . THR A 1 69 ? 17.769 -6.958 -5.399 1.00 94.12 69 THR A N 1
ATOM 544 C CA . THR A 1 69 ? 18.619 -7.530 -4.342 1.00 94.12 69 THR A CA 1
ATOM 545 C C . THR A 1 69 ? 19.261 -6.464 -3.453 1.00 94.12 69 THR A C 1
ATOM 547 O O . THR A 1 69 ? 19.849 -6.788 -2.422 1.00 94.12 69 THR A O 1
ATOM 550 N N . SER A 1 70 ? 19.166 -5.187 -3.836 1.00 93.56 70 SER A N 1
ATOM 551 C CA . SER A 1 70 ? 19.758 -4.059 -3.117 1.00 93.56 70 SER A CA 1
ATOM 552 C C . SER A 1 70 ? 19.006 -2.764 -3.402 1.00 93.56 70 SER A C 1
ATOM 554 O O . SER A 1 70 ? 18.705 -2.467 -4.558 1.00 93.56 70 SER A O 1
ATOM 556 N N . ALA A 1 71 ? 18.820 -1.934 -2.372 1.00 91.31 71 ALA A N 1
ATOM 557 C CA . ALA A 1 71 ? 18.199 -0.612 -2.487 1.00 91.31 71 ALA A CA 1
ATOM 558 C C . ALA A 1 71 ? 18.928 0.330 -3.473 1.00 91.31 71 ALA A C 1
ATOM 560 O O . ALA A 1 71 ? 18.339 1.276 -3.987 1.00 91.31 71 ALA A O 1
ATOM 561 N N . ALA A 1 72 ? 20.204 0.067 -3.783 1.00 95.31 72 ALA A N 1
ATOM 562 C CA . ALA A 1 72 ? 20.962 0.839 -4.772 1.00 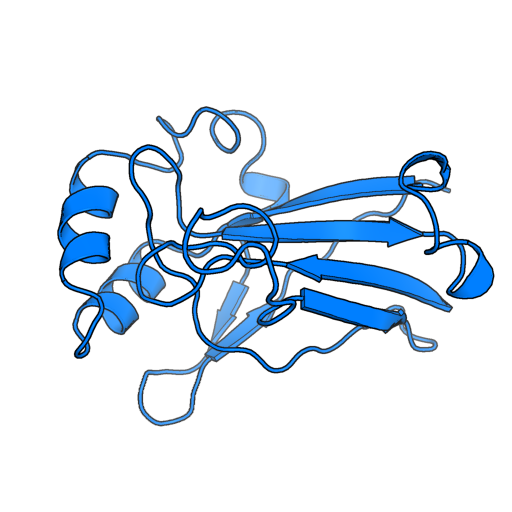95.31 72 ALA A CA 1
ATOM 563 C C . ALA A 1 72 ? 20.433 0.691 -6.213 1.00 95.31 72 ALA A C 1
ATOM 565 O O . ALA A 1 72 ? 20.738 1.530 -7.058 1.00 95.31 72 ALA A O 1
ATOM 566 N N . ASN A 1 73 ? 19.654 -0.359 -6.491 1.00 95.88 73 ASN A N 1
ATOM 567 C CA . ASN A 1 73 ? 19.103 -0.653 -7.816 1.00 95.88 73 ASN A CA 1
ATOM 568 C C . ASN A 1 73 ? 17.648 -0.185 -7.981 1.00 95.88 73 ASN A C 1
ATOM 570 O O . ASN A 1 73 ? 17.021 -0.469 -9.004 1.00 95.88 73 ASN A O 1
ATOM 574 N N . VAL A 1 74 ? 17.089 0.493 -6.976 1.00 96.75 74 VAL A N 1
ATOM 575 C CA . VAL A 1 74 ? 15.707 0.970 -7.029 1.00 96.75 74 VAL A CA 1
ATOM 576 C C . VAL A 1 74 ? 15.578 2.031 -8.120 1.00 96.75 74 VAL A C 1
ATOM 578 O O . VAL A 1 74 ? 16.260 3.054 -8.099 1.00 96.75 74 VAL A O 1
ATOM 581 N N . LEU A 1 75 ? 14.673 1.796 -9.068 1.00 96.06 75 LEU A N 1
ATOM 582 C CA . LEU A 1 75 ? 14.294 2.780 -10.083 1.00 96.06 75 LEU A CA 1
ATOM 583 C C . LEU A 1 75 ? 13.332 3.820 -9.526 1.00 96.06 75 LEU A C 1
ATOM 585 O O . LEU A 1 75 ? 13.368 4.988 -9.910 1.00 96.06 75 LEU A O 1
ATOM 589 N N . HIS A 1 76 ? 12.416 3.369 -8.673 1.00 95.81 76 HIS A N 1
ATOM 590 C CA . HIS A 1 76 ? 11.354 4.199 -8.141 1.00 95.81 76 HIS A CA 1
ATOM 591 C C . HIS A 1 76 ? 10.905 3.679 -6.778 1.00 95.81 76 HIS A C 1
ATOM 593 O O . HIS A 1 76 ? 10.552 2.507 -6.654 1.00 95.81 76 HIS A O 1
ATOM 599 N N . THR A 1 77 ? 10.885 4.560 -5.780 1.00 96.38 77 THR A N 1
ATOM 600 C CA . THR A 1 77 ? 10.301 4.309 -4.457 1.00 96.38 77 THR A CA 1
ATOM 601 C C . THR A 1 77 ? 9.067 5.176 -4.315 1.00 96.38 77 THR A C 1
ATOM 603 O O . THR A 1 77 ? 9.124 6.380 -4.571 1.00 96.38 77 THR A O 1
ATOM 606 N N . SER A 1 78 ? 7.959 4.587 -3.883 1.00 96.81 78 SER A N 1
ATOM 607 C CA . SER A 1 78 ? 6.744 5.331 -3.571 1.00 96.81 78 SER A CA 1
ATOM 608 C C . SER A 1 78 ? 5.888 4.538 -2.577 1.00 96.81 78 SER A C 1
ATOM 610 O O . SER A 1 78 ? 6.349 3.604 -1.915 1.00 96.81 78 SER A O 1
ATOM 612 N N . GLN A 1 79 ? 4.648 4.961 -2.405 1.00 98.19 79 GLN A N 1
ATOM 613 C CA . GLN A 1 79 ? 3.671 4.374 -1.503 1.00 98.19 79 GLN A CA 1
ATOM 614 C C . GLN A 1 79 ? 2.273 4.594 -2.075 1.00 98.19 79 GLN A C 1
ATOM 616 O O . GLN A 1 79 ? 2.038 5.568 -2.789 1.00 98.19 79 GLN A O 1
ATOM 621 N N . LEU A 1 80 ? 1.355 3.686 -1.763 1.00 97.94 80 LEU A N 1
ATOM 622 C CA . LEU A 1 80 ? -0.062 3.826 -2.078 1.00 97.94 80 LEU A CA 1
ATOM 623 C C . LEU A 1 80 ? -0.822 4.266 -0.828 1.00 97.94 80 LEU A C 1
ATOM 625 O O . LEU A 1 80 ? -0.617 3.690 0.238 1.00 97.94 80 LEU A O 1
ATOM 629 N N . ALA A 1 81 ? -1.686 5.269 -0.958 1.00 98.62 81 ALA A N 1
ATOM 630 C CA . ALA A 1 81 ? -2.629 5.681 0.077 1.00 98.62 81 ALA A CA 1
ATOM 631 C C . ALA A 1 81 ? -3.960 4.943 -0.093 1.00 98.62 81 ALA A C 1
ATOM 633 O O . ALA A 1 81 ? -4.417 4.720 -1.219 1.00 98.62 81 ALA A O 1
ATOM 634 N N . LEU A 1 82 ? -4.604 4.612 1.026 1.00 98.62 82 LEU A N 1
ATOM 635 C CA . LEU A 1 82 ? -5.938 4.007 1.046 1.00 98.62 82 LEU A CA 1
ATOM 636 C C . LEU A 1 82 ? -7.010 5.092 1.275 1.00 98.62 82 LEU A C 1
ATOM 638 O O . LEU A 1 82 ? -6.799 5.951 2.131 1.00 98.62 82 LEU A O 1
ATOM 642 N N . PRO A 1 83 ? -8.134 5.101 0.535 1.00 98.25 83 PRO A N 1
ATOM 643 C CA . PRO A 1 83 ? -9.233 6.043 0.754 1.00 98.25 83 PRO A CA 1
ATOM 644 C C . PRO A 1 83 ? -9.817 5.979 2.172 1.00 98.25 83 PRO A C 1
ATOM 646 O O . PRO A 1 83 ? -9.901 4.905 2.769 1.00 98.25 83 PRO A O 1
ATOM 649 N N . GLU A 1 84 ? -10.218 7.137 2.700 1.00 98.19 84 GLU A N 1
ATOM 650 C CA . GLU A 1 84 ? -10.721 7.295 4.073 1.00 98.19 84 GLU A CA 1
ATOM 651 C C . GLU A 1 84 ? -11.984 6.469 4.332 1.00 98.19 84 GLU A C 1
ATOM 653 O O . GLU A 1 84 ? -12.047 5.737 5.312 1.00 98.19 84 GLU A O 1
ATOM 658 N N . ASP A 1 85 ? -12.941 6.503 3.406 1.00 98.25 85 ASP A N 1
ATOM 659 C CA . ASP A 1 85 ? -14.204 5.769 3.499 1.00 98.25 85 ASP A CA 1
ATOM 660 C C . ASP A 1 85 ? -13.998 4.251 3.584 1.00 98.25 85 ASP A C 1
ATOM 662 O O . ASP A 1 85 ? -14.695 3.563 4.331 1.00 98.25 85 ASP A O 1
ATOM 666 N N . ILE A 1 86 ? -13.006 3.725 2.864 1.00 98.56 86 ILE A N 1
ATOM 667 C CA . ILE A 1 86 ? -12.626 2.312 2.943 1.00 98.56 86 ILE A CA 1
ATOM 668 C C . ILE A 1 86 ? -11.907 2.008 4.260 1.00 98.56 86 ILE A C 1
ATOM 670 O O . ILE A 1 86 ? -12.162 0.970 4.872 1.00 98.56 86 ILE A O 1
ATOM 674 N N . CYS A 1 87 ? -11.030 2.904 4.721 1.00 98.56 87 CYS A N 1
ATOM 675 C CA . CYS A 1 87 ? -10.380 2.750 6.023 1.00 98.56 87 CYS A CA 1
ATOM 676 C C . CYS A 1 87 ? -11.419 2.698 7.150 1.00 98.56 87 CYS A C 1
ATOM 678 O O . CYS A 1 87 ? -11.344 1.808 7.990 1.00 98.56 87 CYS A O 1
ATOM 680 N N . ASP A 1 88 ? -12.421 3.576 7.131 1.00 98.38 88 ASP A N 1
ATOM 681 C CA . ASP A 1 88 ? -13.511 3.588 8.111 1.00 98.38 88 ASP A CA 1
ATOM 682 C C . ASP A 1 88 ? -14.301 2.272 8.115 1.00 98.38 88 ASP A C 1
ATOM 684 O O . ASP A 1 88 ? -14.594 1.720 9.179 1.00 98.38 88 ASP A O 1
ATOM 688 N N . GLN A 1 89 ? -14.611 1.728 6.933 1.00 98.31 89 GLN A N 1
ATOM 689 C CA . GLN A 1 89 ? -15.308 0.444 6.801 1.00 98.31 89 GLN A CA 1
ATOM 690 C C . GLN A 1 89 ? -14.499 -0.720 7.377 1.00 98.31 89 GLN A C 1
ATOM 692 O O . GLN A 1 89 ? -15.053 -1.559 8.093 1.00 98.31 89 GLN A O 1
ATOM 697 N N . VAL A 1 90 ? -13.200 -0.785 7.082 1.00 98.44 90 VAL A N 1
ATOM 698 C CA . VAL A 1 90 ? -12.327 -1.853 7.585 1.00 98.44 90 VAL A CA 1
ATOM 699 C C . VAL A 1 90 ? -12.079 -1.694 9.080 1.00 98.44 90 VAL A C 1
ATOM 701 O O . VAL A 1 90 ? -12.137 -2.673 9.823 1.00 98.44 90 VAL A O 1
ATOM 704 N N . TYR A 1 91 ? -11.838 -0.475 9.558 1.00 98.56 91 TYR A N 1
ATOM 705 C CA . TYR A 1 91 ? -11.495 -0.232 10.959 1.00 98.56 91 TYR A CA 1
ATOM 706 C C . TYR A 1 91 ? -12.676 -0.373 11.920 1.00 98.56 91 TYR A C 1
ATOM 708 O O . TYR A 1 91 ? -12.463 -0.497 13.125 1.00 98.56 91 TYR A O 1
ATOM 716 N N . ALA A 1 92 ? -13.903 -0.442 11.402 1.00 97.75 92 ALA A N 1
ATOM 717 C CA . ALA A 1 92 ? -15.076 -0.856 12.164 1.00 97.75 92 ALA A CA 1
ATOM 718 C C . ALA A 1 92 ? -15.088 -2.363 12.515 1.00 97.75 92 ALA A C 1
ATOM 720 O O . ALA A 1 92 ? -15.960 -2.799 13.267 1.00 97.75 92 ALA A O 1
ATOM 721 N N . THR A 1 93 ? -14.154 -3.160 11.981 1.00 97.44 93 THR A N 1
ATOM 722 C CA . THR A 1 93 ? -14.003 -4.591 12.295 1.00 97.44 93 THR A CA 1
ATOM 723 C C . THR A 1 93 ? -13.062 -4.841 13.479 1.00 97.44 93 THR A C 1
ATOM 725 O O . THR A 1 93 ? -12.284 -3.975 13.891 1.00 97.44 93 THR A O 1
ATOM 728 N N . ASP A 1 94 ? -13.121 -6.053 14.037 1.00 97.06 94 ASP A N 1
ATOM 729 C CA . ASP A 1 94 ? -12.318 -6.436 15.198 1.00 97.06 94 ASP A CA 1
ATOM 730 C C . ASP A 1 94 ? -10.805 -6.345 14.929 1.00 97.06 94 ASP A C 1
ATOM 732 O O . ASP A 1 94 ? -10.297 -6.777 13.894 1.00 97.06 94 ASP A O 1
ATOM 736 N N . GLY A 1 95 ? -10.071 -5.817 15.913 1.00 96.19 95 GLY A N 1
ATOM 737 C CA . GLY A 1 95 ? -8.606 -5.717 15.903 1.00 96.19 95 GLY A CA 1
ATOM 738 C C . GLY A 1 95 ? -8.046 -4.374 15.419 1.00 96.19 95 GLY A C 1
ATOM 739 O O . GLY A 1 95 ? -6.871 -4.102 15.648 1.00 96.19 95 GLY A O 1
ATOM 740 N N . TYR A 1 96 ? -8.868 -3.483 14.856 1.00 98.12 96 TYR A N 1
ATOM 741 C CA . TYR A 1 96 ? -8.429 -2.166 14.364 1.00 98.12 96 TYR A CA 1
ATOM 742 C C . TYR A 1 96 ? -8.677 -0.994 15.325 1.00 98.12 96 TYR A C 1
ATOM 744 O O . TYR A 1 96 ? -8.519 0.161 14.932 1.00 98.12 96 TYR A O 1
ATOM 752 N N . THR A 1 97 ? -8.999 -1.239 16.599 1.00 97.50 97 THR A N 1
ATOM 753 C CA . THR A 1 97 ? -9.312 -0.177 17.578 1.00 97.50 97 THR A CA 1
ATOM 754 C C . THR A 1 97 ? -8.252 0.929 17.627 1.00 97.50 97 THR A C 1
ATOM 756 O O . THR A 1 97 ? -8.582 2.113 17.645 1.00 97.50 97 THR A O 1
ATOM 759 N N . GLN A 1 98 ? -6.963 0.569 17.584 1.00 97.69 98 GLN A N 1
ATOM 760 C CA . GLN A 1 98 ? -5.878 1.555 17.559 1.00 97.69 98 GLN A CA 1
ATOM 761 C C . GLN A 1 98 ? -5.852 2.369 16.255 1.00 97.69 98 GLN A C 1
ATOM 763 O O . GLN A 1 98 ? -5.535 3.558 16.282 1.00 97.69 98 GLN A O 1
ATOM 768 N N . SER A 1 99 ? -6.220 1.753 15.130 1.00 98.56 99 SER A N 1
ATOM 769 C CA . SER A 1 99 ? -6.290 2.429 13.834 1.00 98.56 99 SER A CA 1
ATOM 770 C C . SER A 1 99 ? -7.379 3.494 13.810 1.00 98.56 99 SER A C 1
ATOM 772 O O . SER A 1 99 ? -7.117 4.589 13.324 1.00 98.56 99 SER A O 1
ATOM 774 N N . VAL A 1 100 ? -8.545 3.228 14.414 1.00 98.38 100 VAL A N 1
ATOM 775 C CA . VAL A 1 100 ? -9.615 4.231 14.583 1.00 98.38 100 VAL A CA 1
ATOM 776 C C . VAL A 1 100 ? -9.093 5.454 15.340 1.00 98.38 100 VAL A C 1
ATOM 778 O O . VAL A 1 100 ? -9.276 6.591 14.908 1.00 98.38 100 VAL A O 1
ATOM 781 N N . HIS A 1 101 ? -8.399 5.228 16.460 1.00 98.19 101 HIS A N 1
ATOM 782 C CA . HIS A 1 101 ? -7.836 6.316 17.258 1.00 98.19 101 HIS A CA 1
ATOM 783 C C . HIS A 1 101 ? -6.786 7.122 16.497 1.00 98.19 101 HIS A C 1
ATOM 785 O O . HIS A 1 101 ? -6.800 8.349 16.576 1.00 98.19 101 HIS A O 1
ATOM 791 N N . ASN A 1 102 ? -5.889 6.448 15.775 1.00 98.44 102 ASN A N 1
ATOM 792 C CA . ASN A 1 102 ? -4.822 7.106 15.031 1.00 98.44 102 ASN A CA 1
ATOM 793 C C . ASN A 1 102 ? -5.376 7.900 13.850 1.00 98.44 102 ASN A C 1
ATOM 795 O O . ASN A 1 102 ? -5.020 9.068 13.724 1.00 98.44 102 ASN A O 1
ATOM 799 N N . LEU A 1 103 ? -6.277 7.313 13.051 1.00 98.19 103 LEU A N 1
ATOM 800 C CA . LEU A 1 103 ? -6.862 7.955 11.871 1.00 98.19 103 LEU A CA 1
ATOM 801 C C . LEU A 1 103 ? -7.576 9.262 12.237 1.00 98.19 103 LEU A C 1
ATOM 803 O O . LEU A 1 103 ? -7.407 10.263 11.552 1.00 98.19 103 LEU A O 1
ATOM 807 N N . ALA A 1 104 ? -8.256 9.306 13.387 1.00 98.06 104 ALA A N 1
ATOM 808 C CA . ALA A 1 104 ? -8.916 10.513 13.887 1.00 98.06 104 ALA A CA 1
ATOM 809 C C . ALA A 1 104 ? -7.965 11.692 14.205 1.00 98.06 104 ALA A C 1
ATOM 811 O O . ALA A 1 104 ? -8.437 12.793 14.491 1.00 98.06 104 ALA A O 1
ATOM 812 N N . GLN A 1 105 ? -6.642 11.484 14.211 1.00 97.75 105 GLN A N 1
ATOM 813 C CA . GLN A 1 105 ? -5.640 12.516 14.517 1.00 97.75 105 GLN A CA 1
ATOM 814 C C . GLN A 1 105 ? -4.966 13.115 13.273 1.00 97.75 105 GLN A C 1
ATOM 816 O O . GLN A 1 105 ? -4.134 14.015 13.413 1.00 97.75 105 GLN A O 1
ATOM 821 N N . LEU A 1 106 ? -5.273 12.634 12.065 1.00 97.25 106 LEU A N 1
ATOM 822 C CA . LEU A 1 106 ? -4.644 13.112 10.835 1.00 97.25 106 LEU A CA 1
ATOM 823 C C . LEU A 1 106 ? -5.580 13.050 9.626 1.00 97.25 106 LEU A C 1
ATOM 825 O O . LEU A 1 106 ? -6.666 12.494 9.670 1.00 97.25 106 LEU A O 1
ATOM 829 N N . SER A 1 107 ? -5.129 13.637 8.526 1.00 97.00 107 SER A N 1
ATOM 830 C CA . SER A 1 107 ? -5.749 13.541 7.212 1.00 97.00 107 SER A CA 1
ATOM 831 C C . SER A 1 107 ? -4.663 13.402 6.153 1.00 97.00 107 SER A C 1
ATOM 833 O O . SER A 1 107 ? -3.485 13.651 6.423 1.00 97.00 107 SER A O 1
ATOM 835 N N . LEU A 1 108 ? -5.046 13.086 4.916 1.00 96.81 108 LEU A N 1
ATOM 836 C CA . LEU A 1 108 ? -4.122 13.134 3.777 1.00 96.81 108 LEU A CA 1
ATOM 837 C C . LEU A 1 108 ? -3.405 14.490 3.647 1.00 96.81 108 LEU A C 1
ATOM 839 O O . LEU A 1 108 ? -2.255 14.536 3.223 1.00 96.81 108 LEU A O 1
ATOM 843 N N . ALA A 1 109 ? -4.053 15.589 4.051 1.00 96.38 109 ALA A N 1
ATOM 844 C CA . ALA A 1 109 ? -3.472 16.931 4.009 1.00 96.38 109 ALA A CA 1
ATOM 845 C C . ALA A 1 109 ? -2.483 17.215 5.155 1.00 96.38 109 ALA A C 1
ATOM 847 O O . ALA A 1 109 ? -1.657 18.122 5.037 1.00 96.38 109 ALA A O 1
ATOM 848 N N . THR A 1 110 ? -2.562 16.481 6.271 1.00 96.44 110 THR A N 1
ATOM 849 C CA . THR A 1 110 ? -1.649 16.648 7.414 1.00 96.44 110 THR A CA 1
ATOM 850 C C . THR A 1 110 ? -0.576 15.564 7.500 1.00 96.44 110 THR A C 1
ATOM 852 O O . THR A 1 110 ? 0.427 15.784 8.182 1.00 96.44 110 THR A O 1
ATOM 855 N N . ASP A 1 111 ? -0.722 14.446 6.780 1.00 97.88 111 ASP A N 1
ATOM 856 C CA . ASP A 1 111 ? 0.335 13.444 6.620 1.00 97.88 111 ASP A CA 1
ATOM 857 C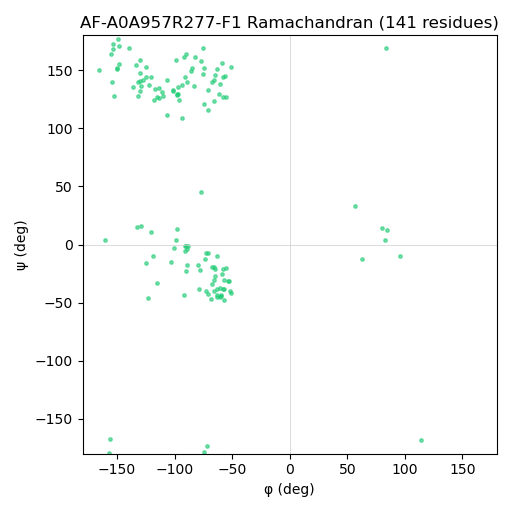 C . ASP A 1 111 ? 1.561 14.064 5.934 1.00 97.88 111 ASP A C 1
ATOM 859 O O . ASP A 1 111 ? 1.472 14.722 4.897 1.00 97.88 111 ASP A O 1
ATOM 863 N N . ASN A 1 112 ? 2.738 13.863 6.520 1.00 94.31 112 ASN A N 1
ATOM 864 C CA . ASN A 1 112 ? 3.963 14.524 6.083 1.00 94.31 112 ASN A CA 1
ATOM 865 C C . ASN A 1 112 ? 4.525 14.003 4.750 1.00 94.31 112 ASN A C 1
ATOM 867 O O . ASN A 1 112 ? 5.493 14.593 4.268 1.00 94.31 112 ASN A O 1
ATOM 871 N N . VAL A 1 113 ? 3.964 12.925 4.193 1.00 96.38 113 VAL A N 1
ATOM 872 C CA . VAL A 1 113 ? 4.412 12.287 2.949 1.00 96.38 113 VAL A CA 1
ATOM 873 C C . VAL A 1 113 ? 3.357 12.372 1.841 1.00 96.38 113 VAL A C 1
ATOM 875 O O . VAL A 1 113 ? 3.724 12.476 0.680 1.00 96.38 113 VAL A O 1
ATOM 878 N N . PHE A 1 114 ? 2.061 12.333 2.161 1.00 97.19 114 PHE A N 1
ATOM 879 C CA . PHE A 1 114 ? 0.998 12.400 1.146 1.00 97.19 114 PHE A CA 1
ATOM 880 C C . PHE A 1 114 ? 0.526 13.822 0.816 1.00 97.19 114 PHE A C 1
ATOM 882 O O . PHE A 1 114 ? 0.007 14.047 -0.282 1.00 97.19 114 PHE A O 1
ATOM 889 N N . ARG A 1 115 ? 0.717 14.790 1.723 1.00 94.31 115 ARG A N 1
ATOM 890 C CA . ARG A 1 115 ? 0.178 16.161 1.602 1.00 94.31 115 ARG A CA 1
ATOM 891 C C . ARG A 1 115 ? 0.546 16.916 0.320 1.00 94.31 115 ARG A C 1
ATOM 893 O O . ARG A 1 115 ? -0.119 17.895 -0.004 1.00 94.31 115 ARG A O 1
ATOM 900 N N . ASP A 1 116 ? 1.602 16.511 -0.377 1.00 90.62 116 ASP A N 1
ATOM 901 C CA . ASP A 1 116 ? 2.140 17.162 -1.574 1.00 90.62 116 ASP A CA 1
ATOM 902 C C . ASP A 1 116 ? 2.159 16.261 -2.825 1.00 90.62 116 ASP A C 1
ATOM 904 O O . ASP A 1 116 ? 2.727 16.651 -3.844 1.00 90.62 116 ASP A O 1
ATOM 908 N N . GLY A 1 117 ? 1.511 15.088 -2.794 1.00 89.19 117 GLY A N 1
ATOM 909 C CA . GLY A 1 117 ? 1.562 14.143 -3.922 1.00 89.19 117 GLY A CA 1
ATOM 910 C C . GLY A 1 117 ? 0.468 13.076 -3.990 1.00 89.19 117 GLY A C 1
ATOM 911 O O . GLY A 1 117 ? 0.503 12.235 -4.897 1.00 89.19 117 GLY A O 1
ATOM 912 N N . VAL A 1 118 ? -0.513 13.109 -3.078 1.00 94.88 118 VAL A N 1
ATOM 913 C CA . VAL A 1 118 ? -1.531 12.054 -2.924 1.00 94.88 118 VAL A CA 1
ATOM 914 C C . VAL A 1 118 ? -2.290 11.718 -4.208 1.00 94.88 118 VAL A C 1
ATOM 916 O O . VAL A 1 118 ? -2.643 10.564 -4.411 1.00 94.88 118 VAL A O 1
ATOM 919 N N . GLU A 1 119 ? -2.495 12.670 -5.118 1.00 94.44 119 GLU A N 1
ATOM 920 C CA . GLU A 1 119 ? -3.219 12.452 -6.382 1.00 94.44 119 GLU A CA 1
ATOM 921 C C . GLU A 1 119 ? -2.609 11.330 -7.240 1.00 94.44 119 GLU A C 1
ATOM 923 O O . GLU A 1 119 ? -3.326 10.628 -7.948 1.00 94.44 119 GLU A O 1
ATOM 928 N N . SER A 1 120 ? -1.290 11.129 -7.144 1.00 94.94 120 SER A N 1
ATOM 929 C CA . SER A 1 120 ? -0.559 10.068 -7.853 1.00 94.94 120 SER A CA 1
ATOM 930 C C . SER A 1 120 ? -0.432 8.758 -7.065 1.00 94.94 120 SER A C 1
ATOM 932 O O . SER A 1 120 ? 0.093 7.772 -7.581 1.00 94.94 120 SER A O 1
ATOM 934 N N . GLN A 1 121 ? -0.887 8.750 -5.811 1.00 97.19 121 GLN A N 1
ATOM 935 C CA . GLN A 1 121 ? -0.664 7.677 -4.841 1.00 97.19 121 GLN A CA 1
ATOM 936 C C . GLN A 1 121 ? -1.965 7.122 -4.251 1.00 97.19 121 GLN A C 1
ATOM 938 O O . GLN A 1 121 ? -1.952 6.037 -3.670 1.00 97.19 121 GLN A O 1
ATOM 943 N N . LEU A 1 122 ? -3.089 7.827 -4.388 1.00 98.19 122 LEU A N 1
ATOM 944 C CA . LEU A 1 122 ? -4.384 7.383 -3.889 1.00 98.19 122 LEU A CA 1
ATOM 945 C C . LEU A 1 122 ? -4.903 6.220 -4.731 1.00 98.19 122 LEU A C 1
ATOM 947 O O . LEU A 1 122 ? -5.173 6.361 -5.925 1.00 98.19 122 LEU A O 1
ATOM 951 N N . ALA A 1 123 ? -5.041 5.058 -4.100 1.00 98.25 123 ALA A N 1
ATOM 952 C CA . ALA A 1 123 ? -5.528 3.870 -4.774 1.00 98.25 123 ALA A CA 1
ATOM 953 C C . ALA A 1 123 ? -7.043 3.934 -5.010 1.00 98.25 123 ALA A C 1
ATOM 955 O O . ALA A 1 123 ? -7.811 4.419 -4.182 1.00 98.25 123 ALA A O 1
ATOM 956 N N . SER A 1 124 ? -7.478 3.353 -6.126 1.00 98.31 124 SER A N 1
ATOM 957 C CA . SER A 1 124 ? -8.882 2.982 -6.323 1.00 98.31 124 SER A CA 1
ATOM 958 C C . SER A 1 124 ? -9.147 1.630 -5.664 1.00 98.31 124 SER A C 1
ATOM 960 O O . SER A 1 124 ? -8.327 0.715 -5.791 1.00 98.31 124 SER A O 1
ATOM 962 N N . ILE A 1 125 ? -10.273 1.495 -4.961 1.00 98.38 125 ILE A N 1
ATOM 963 C CA . ILE A 1 125 ? -10.628 0.266 -4.246 1.00 98.38 125 ILE A CA 1
ATOM 964 C C . ILE A 1 125 ? -12.065 -0.140 -4.566 1.00 98.38 125 ILE A C 1
ATOM 966 O O . ILE A 1 125 ? -12.959 0.698 -4.651 1.00 98.38 125 ILE A O 1
ATOM 970 N N . THR A 1 126 ? -12.279 -1.442 -4.731 1.00 98.31 126 THR A N 1
ATOM 971 C CA . THR A 1 126 ? -13.607 -2.066 -4.789 1.00 98.31 126 THR A CA 1
ATOM 972 C C . THR A 1 126 ? -13.670 -3.260 -3.845 1.00 98.31 126 THR A C 1
ATOM 974 O O . THR A 1 126 ? -12.632 -3.868 -3.580 1.00 98.31 126 THR A O 1
ATOM 977 N N . GLY A 1 127 ? -14.871 -3.664 -3.438 1.00 97.88 127 GLY A N 1
ATOM 978 C CA . GLY A 1 127 ? -15.086 -4.785 -2.521 1.00 97.88 127 GLY A CA 1
ATOM 979 C C . GLY A 1 127 ? -15.669 -4.322 -1.192 1.00 97.88 127 GLY A C 1
ATOM 980 O O . GLY A 1 127 ? -16.119 -3.182 -1.085 1.00 97.88 127 GLY A O 1
ATOM 981 N N . ASP A 1 128 ? -15.672 -5.220 -0.216 1.00 97.81 128 ASP A N 1
ATOM 982 C CA . ASP A 1 128 ? -16.216 -5.001 1.124 1.00 97.81 128 ASP A CA 1
ATOM 983 C C . ASP A 1 128 ? -15.574 -5.973 2.135 1.00 97.81 128 ASP A C 1
ATOM 985 O O . ASP A 1 128 ? -14.701 -6.775 1.791 1.00 97.81 128 ASP A O 1
ATOM 989 N N . ASN A 1 129 ? -15.995 -5.895 3.399 1.00 96.69 129 ASN A N 1
ATOM 990 C CA . ASN A 1 129 ? -15.461 -6.724 4.482 1.00 96.69 129 ASN A CA 1
ATOM 991 C C . ASN A 1 129 ? -15.795 -8.223 4.346 1.00 96.69 129 ASN A C 1
ATOM 993 O O . ASN A 1 129 ? -15.107 -9.037 4.962 1.00 96.69 129 ASN A O 1
ATOM 997 N N . ASP A 1 130 ? -16.804 -8.596 3.553 1.00 96.38 130 ASP A N 1
ATOM 998 C CA . ASP A 1 130 ? -17.224 -9.990 3.375 1.00 96.38 130 ASP A CA 1
ATOM 999 C C . ASP A 1 130 ? -16.500 -10.645 2.186 1.00 96.38 130 ASP A C 1
ATOM 1001 O O . ASP A 1 130 ? -16.033 -11.783 2.276 1.00 96.38 130 ASP A O 1
ATOM 1005 N N . ALA A 1 131 ? -16.384 -9.929 1.064 1.00 96.44 131 ALA A N 1
ATOM 1006 C CA . ALA A 1 131 ? -15.747 -10.404 -0.166 1.00 96.44 131 ALA A CA 1
ATOM 1007 C C . ALA A 1 131 ? -14.233 -10.127 -0.224 1.00 96.44 131 ALA A C 1
ATOM 1009 O O . ALA A 1 131 ? -13.523 -10.730 -1.035 1.00 96.44 131 ALA A O 1
ATOM 1010 N N . GLY A 1 132 ? -13.738 -9.218 0.617 1.00 97.56 132 GLY A N 1
ATOM 1011 C CA . GLY A 1 132 ? -12.390 -8.669 0.547 1.00 97.56 132 GLY A CA 1
ATOM 1012 C C . GLY A 1 132 ? -12.273 -7.515 -0.453 1.00 97.56 132 GLY A C 1
ATOM 1013 O O . GLY A 1 132 ? -13.160 -7.256 -1.269 1.00 97.56 132 GLY A O 1
ATOM 1014 N N . TYR A 1 133 ? -11.137 -6.818 -0.401 1.00 98.38 133 TYR A N 1
ATOM 1015 C CA . TYR A 1 133 ? -10.889 -5.617 -1.198 1.00 98.38 133 TYR A CA 1
ATOM 1016 C C . TYR A 1 133 ? -9.906 -5.870 -2.339 1.00 98.38 133 TYR A C 1
ATOM 1018 O O . TYR A 1 133 ? -8.895 -6.555 -2.190 1.00 98.38 133 TYR A O 1
ATOM 1026 N N . THR A 1 134 ? -10.170 -5.245 -3.484 1.00 98.50 134 THR A N 1
ATOM 1027 C CA . THR A 1 134 ? -9.225 -5.123 -4.598 1.00 98.50 134 THR A CA 1
ATOM 1028 C C . THR A 1 134 ? -8.706 -3.695 -4.650 1.00 98.50 134 THR A C 1
ATOM 1030 O O . THR A 1 134 ? -9.449 -2.782 -5.002 1.00 98.50 134 THR A O 1
ATOM 1033 N N . VAL A 1 135 ? -7.424 -3.518 -4.334 1.00 98.38 135 VAL A N 1
ATOM 1034 C CA . VAL A 1 135 ? -6.726 -2.225 -4.351 1.00 98.38 135 VAL A CA 1
ATOM 1035 C C . VAL A 1 135 ? -5.948 -2.084 -5.657 1.00 98.38 135 VAL A C 1
ATOM 1037 O O . VAL A 1 135 ? -5.199 -2.985 -6.037 1.00 98.38 135 VAL A O 1
ATOM 1040 N N . ARG A 1 136 ? -6.119 -0.965 -6.368 1.00 98.50 136 ARG A N 1
ATOM 1041 C CA . ARG A 1 136 ? -5.442 -0.693 -7.645 1.00 98.50 136 ARG A CA 1
ATOM 1042 C C . ARG A 1 136 ? -4.827 0.698 -7.656 1.00 98.50 136 ARG A C 1
ATOM 1044 O O . ARG A 1 136 ? -5.530 1.690 -7.465 1.00 98.50 136 ARG A O 1
ATOM 1051 N N . LEU A 1 137 ? -3.542 0.753 -7.993 1.00 98.19 137 LEU A N 1
ATOM 1052 C CA . LEU A 1 137 ? -2.804 1.976 -8.292 1.00 98.19 137 LEU A CA 1
ATOM 1053 C C . LEU A 1 137 ? -2.060 1.791 -9.620 1.00 98.19 137 LEU A C 1
ATOM 1055 O O . LEU A 1 137 ? -1.409 0.768 -9.827 1.00 98.19 137 LEU A O 1
ATOM 1059 N N . THR A 1 138 ? -2.167 2.766 -10.522 1.00 97.25 138 THR A N 1
ATOM 1060 C CA . THR A 1 138 ? -1.350 2.808 -11.745 1.00 97.25 138 THR A CA 1
ATOM 1061 C C . THR A 1 138 ? -0.148 3.699 -11.484 1.00 97.25 138 THR A C 1
ATOM 1063 O O . THR A 1 138 ? -0.321 4.852 -11.103 1.00 97.25 138 THR A O 1
ATOM 1066 N N . VAL A 1 139 ? 1.057 3.174 -11.695 1.00 94.75 139 VAL A N 1
ATOM 1067 C CA . VAL A 1 139 ? 2.308 3.880 -11.397 1.00 94.75 139 VAL A CA 1
ATOM 1068 C C . VAL A 1 139 ? 3.067 4.139 -12.692 1.00 94.75 139 VAL A C 1
ATOM 1070 O O . VAL A 1 139 ? 3.317 3.216 -13.468 1.00 94.75 139 VAL A O 1
ATOM 1073 N N . GLY A 1 140 ? 3.445 5.395 -12.923 1.00 92.44 140 GLY A N 1
ATOM 1074 C CA . GLY A 1 140 ? 4.376 5.746 -13.991 1.00 92.44 140 GLY A CA 1
ATOM 1075 C C . GLY A 1 140 ? 5.796 5.341 -13.602 1.00 92.44 140 GLY A C 1
ATOM 1076 O O . GLY A 1 140 ? 6.310 5.811 -12.591 1.00 92.44 140 GLY A O 1
ATOM 1077 N N . VAL A 1 141 ? 6.430 4.480 -14.396 1.00 87.94 141 VAL A N 1
ATOM 1078 C CA . VAL A 1 141 ? 7.823 4.066 -14.180 1.00 87.94 141 VAL A CA 1
ATOM 1079 C C . VAL A 1 141 ? 8.729 4.901 -15.091 1.00 87.94 141 VAL A C 1
ATOM 1081 O O . VAL A 1 141 ? 8.440 4.989 -16.288 1.00 87.94 141 VAL A O 1
ATOM 1084 N N . PRO A 1 142 ? 9.793 5.538 -14.565 1.00 76.38 142 PRO A N 1
ATOM 1085 C CA . PRO A 1 142 ? 10.787 6.218 -15.393 1.00 76.38 142 PRO A CA 1
ATOM 1086 C C . PRO A 1 142 ? 11.398 5.266 -16.432 1.00 76.38 142 PRO A C 1
ATOM 1088 O O . PRO A 1 142 ? 11.570 4.080 -16.152 1.00 76.38 142 PRO A O 1
ATOM 1091 N N . ALA A 1 143 ? 11.706 5.796 -17.620 1.00 61.91 143 ALA A N 1
ATOM 1092 C CA . ALA A 1 143 ? 12.344 5.048 -18.708 1.00 61.91 143 ALA A CA 1
ATOM 1093 C C . ALA A 1 143 ? 13.782 4.613 -18.376 1.00 61.91 143 ALA A C 1
ATOM 1095 O O . ALA A 1 143 ? 14.479 5.359 -17.648 1.00 61.91 143 ALA A O 1
#

Radius of gyration: 15.29 Å; Cα contacts (8 Å, |Δi|>4): 262; chains: 1; bounding box: 38×29×39 Å

Mean predicted aligned error: 2.69 Å

Nearest PDB structures (foldseek):
  6ugh-assembly1_B  TM=5.384E-01  e=3.272E+00  Homo sapiens
  7s0u-assembly1_B  TM=5.174E-01  e=5.052E+00  Homo sapiens
  7mby-assembly1_R  TM=2.582E-01  e=9.996E+00  Homo sapiens
  7mbx-assembly1_R  TM=2.400E-01  e=9.996E+00  Homo sapiens

Sequence (143 aa):
GHALYIWHCDQAGNYSLYSSDAVAEDYLRGVQVSDSDGKVNFVSVFPACYAGRWPHAHFEIYRSLDEATSAANVLHTSQLALPEDICDQVYATDGYTQSVHNLAQLSLATDNVFRDGVESQLASITGDNDAGYTVRLTVGVPA